Protein AF-A0A529X6X9-F1 (afdb_monomer_lite)

Structure (mmCIF, N/CA/C/O backbone):
data_AF-A0A529X6X9-F1
#
_entry.id   AF-A0A529X6X9-F1
#
loop_
_atom_site.group_PDB
_atom_site.id
_atom_site.type_symbol
_atom_site.label_atom_id
_atom_site.label_alt_id
_atom_site.label_comp_id
_atom_site.label_asym_id
_atom_site.label_entity_id
_atom_site.label_seq_id
_atom_site.pdbx_PDB_ins_code
_atom_site.Cartn_x
_atom_site.Cartn_y
_atom_site.Cartn_z
_atom_site.occupancy
_atom_site.B_iso_or_equiv
_atom_site.auth_seq_id
_atom_site.auth_comp_id
_atom_site.auth_asym_id
_atom_site.auth_atom_id
_atom_site.pdbx_PDB_model_num
ATOM 1 N N . SER A 1 1 ? 11.827 18.904 -12.688 1.00 49.88 1 SER A N 1
ATOM 2 C CA . SER A 1 1 ? 10.560 19.414 -12.132 1.00 49.88 1 SER A CA 1
ATOM 3 C C . SER A 1 1 ? 9.660 18.218 -11.901 1.00 49.88 1 SER A C 1
ATOM 5 O O . SER A 1 1 ? 9.437 17.491 -12.855 1.00 49.88 1 SER A O 1
ATOM 7 N N . GLY A 1 2 ? 9.277 17.937 -10.655 1.00 53.62 2 GLY A N 1
ATOM 8 C CA . GLY A 1 2 ? 8.588 16.688 -10.281 1.00 53.62 2 GLY A CA 1
ATOM 9 C C . GLY A 1 2 ? 8.638 16.343 -8.788 1.00 53.62 2 GLY A C 1
ATOM 10 O O . GLY A 1 2 ? 8.147 15.299 -8.397 1.00 53.62 2 GLY A O 1
ATOM 11 N N . VAL A 1 3 ? 9.227 17.201 -7.953 1.00 58.59 3 VAL A N 1
ATOM 12 C CA . VAL A 1 3 ? 9.259 17.022 -6.498 1.00 58.59 3 VAL A CA 1
ATOM 13 C C . VAL A 1 3 ? 8.129 17.869 -5.901 1.00 58.59 3 VAL A C 1
ATOM 15 O O . VAL A 1 3 ? 8.026 19.039 -6.267 1.00 58.59 3 VAL A O 1
ATOM 18 N N . ASP A 1 4 ? 7.335 17.292 -4.997 1.00 64.56 4 ASP A N 1
ATOM 19 C CA . ASP A 1 4 ? 6.322 17.931 -4.136 1.00 64.56 4 ASP A CA 1
ATOM 20 C C . ASP A 1 4 ? 4.946 18.258 -4.764 1.00 64.56 4 ASP A C 1
ATOM 22 O O . ASP A 1 4 ? 4.295 19.245 -4.433 1.00 64.56 4 ASP A O 1
ATOM 26 N N . THR A 1 5 ? 4.463 17.414 -5.676 1.00 78.00 5 THR A N 1
ATOM 27 C CA . THR A 1 5 ? 3.129 17.529 -6.305 1.00 78.00 5 THR A CA 1
ATOM 28 C C . THR A 1 5 ? 2.028 16.752 -5.578 1.00 78.00 5 THR A C 1
ATOM 30 O O . THR A 1 5 ? 0.876 17.188 -5.561 1.00 78.00 5 THR A O 1
ATOM 33 N N . ILE A 1 6 ? 2.355 15.622 -4.947 1.00 81.50 6 ILE A N 1
ATOM 34 C CA . ILE A 1 6 ? 1.386 14.773 -4.246 1.00 81.50 6 ILE A CA 1
ATOM 35 C C . ILE A 1 6 ? 0.891 15.469 -2.984 1.00 81.50 6 ILE A C 1
ATOM 37 O O . ILE A 1 6 ? -0.305 15.448 -2.708 1.00 81.50 6 ILE A O 1
ATOM 41 N N . ARG A 1 7 ? 1.781 16.125 -2.235 1.00 86.31 7 ARG A N 1
ATOM 42 C CA . ARG A 1 7 ? 1.439 16.752 -0.955 1.00 86.31 7 ARG A CA 1
ATOM 43 C C . ARG A 1 7 ? 0.352 17.835 -1.085 1.00 86.31 7 ARG A C 1
ATOM 45 O O . ARG A 1 7 ? -0.649 17.712 -0.377 1.00 86.31 7 ARG A O 1
ATOM 52 N N . PRO A 1 8 ? 0.454 18.837 -1.984 1.00 88.81 8 PRO A N 1
ATOM 53 C CA . PRO A 1 8 ? -0.606 19.833 -2.157 1.00 88.81 8 PRO A CA 1
ATOM 54 C C . PRO A 1 8 ? -1.943 19.215 -2.579 1.00 88.81 8 PRO A C 1
ATOM 56 O O . PRO A 1 8 ? -2.994 19.585 -2.056 1.00 88.81 8 PRO A O 1
ATOM 59 N N . MET A 1 9 ? -1.914 18.240 -3.494 1.00 89.50 9 MET A N 1
ATOM 60 C CA . MET A 1 9 ? -3.131 17.574 -3.964 1.00 89.50 9 MET A CA 1
ATOM 61 C C . MET A 1 9 ? -3.779 16.728 -2.868 1.00 89.50 9 MET A C 1
ATOM 63 O O . MET A 1 9 ? -4.989 16.792 -2.680 1.00 89.50 9 MET A O 1
ATOM 67 N N . ALA A 1 10 ? -2.991 15.967 -2.111 1.00 89.06 10 ALA A N 1
ATOM 68 C CA . ALA A 1 10 ? -3.493 15.127 -1.033 1.00 89.06 10 ALA A CA 1
ATOM 69 C C . ALA A 1 10 ? -4.095 15.968 0.105 1.00 89.06 10 ALA A C 1
ATOM 71 O O . ALA A 1 10 ? -5.149 15.618 0.631 1.00 89.06 10 ALA A O 1
ATOM 72 N N . GLN A 1 11 ? -3.494 17.120 0.426 1.00 88.38 11 GLN A N 1
ATOM 73 C CA . GLN A 1 11 ? -4.052 18.073 1.393 1.00 88.38 11 GLN A CA 1
ATOM 74 C C . GLN A 1 11 ? -5.379 18.687 0.930 1.00 88.38 11 GLN A C 1
ATOM 76 O O . GLN A 1 11 ? -6.267 18.919 1.754 1.00 88.38 11 GLN A O 1
ATOM 81 N N . LEU A 1 12 ? -5.524 18.942 -0.374 1.00 90.50 12 LEU A N 1
ATOM 82 C CA . LEU A 1 12 ? -6.770 19.438 -0.954 1.00 90.50 12 LEU A CA 1
ATOM 83 C C . LEU A 1 12 ? -7.863 18.360 -0.952 1.00 90.50 12 LEU A C 1
ATOM 85 O O . LEU A 1 12 ? -8.997 18.636 -0.566 1.00 90.50 12 LEU A O 1
ATOM 89 N N . LEU A 1 13 ? -7.520 17.143 -1.377 1.00 90.81 13 LEU A N 1
ATOM 90 C CA . LEU A 1 13 ? -8.468 16.042 -1.560 1.00 90.81 13 LEU A CA 1
ATOM 91 C C . LEU A 1 13 ? -8.880 15.369 -0.248 1.00 90.81 13 LEU A C 1
ATOM 93 O O . LEU A 1 13 ? -9.975 14.819 -0.192 1.00 90.81 13 LEU A O 1
ATOM 97 N N . LYS A 1 14 ? -8.025 15.409 0.785 1.00 89.50 14 LYS A N 1
ATOM 98 C CA . LYS A 1 14 ? -8.251 14.793 2.107 1.00 89.50 14 LYS A CA 1
ATOM 99 C C . LYS A 1 14 ? -8.761 13.349 1.987 1.00 89.50 14 LYS A C 1
ATOM 101 O O . LYS A 1 14 ? -9.914 13.067 2.322 1.00 89.50 14 LYS A O 1
ATOM 106 N N . PRO A 1 15 ? -7.937 12.433 1.453 1.00 93.38 15 PRO A N 1
ATOM 107 C CA . PRO A 1 15 ? -8.377 11.076 1.183 1.00 93.38 15 PRO A CA 1
ATOM 108 C C . PRO A 1 15 ? -8.766 10.343 2.472 1.00 93.38 15 PRO A C 1
ATOM 110 O O . PRO A 1 15 ? -8.124 10.484 3.511 1.00 93.38 15 PRO A O 1
ATOM 113 N N . HIS A 1 16 ? -9.786 9.493 2.374 1.00 96.56 16 HIS A N 1
ATOM 114 C CA . HIS A 1 16 ? -10.118 8.521 3.421 1.00 96.56 16 HIS A CA 1
ATOM 115 C C . HIS A 1 16 ? -9.316 7.222 3.268 1.00 96.56 16 HIS A C 1
ATOM 117 O O . HIS A 1 16 ? -9.150 6.481 4.231 1.00 96.56 16 HIS A O 1
ATOM 123 N N . VAL A 1 17 ? -8.822 6.939 2.057 1.00 97.31 17 VAL A N 1
ATOM 124 C CA . VAL A 1 17 ? -8.031 5.748 1.740 1.00 97.31 17 VAL A CA 1
ATOM 125 C C . VAL A 1 17 ? -6.847 6.146 0.865 1.00 97.31 17 VAL A C 1
ATOM 127 O O . VAL A 1 17 ? -7.029 6.831 -0.140 1.00 97.31 17 VAL A O 1
ATOM 130 N N . ALA A 1 18 ? -5.649 5.697 1.232 1.00 96.50 18 ALA A N 1
ATOM 131 C CA . ALA A 1 18 ? -4.428 5.845 0.450 1.00 96.50 18 ALA A CA 1
ATOM 132 C C . ALA A 1 18 ? -3.898 4.460 0.085 1.00 96.50 18 ALA A C 1
ATOM 134 O O . ALA A 1 18 ? -3.700 3.627 0.965 1.00 96.50 18 ALA A O 1
ATOM 135 N N . VAL A 1 19 ? -3.644 4.222 -1.201 1.00 97.69 19 VAL A N 1
ATOM 136 C CA . VAL A 1 19 ? -3.087 2.956 -1.691 1.00 97.69 19 VAL A CA 1
ATOM 137 C C . VAL A 1 19 ? -1.721 3.229 -2.302 1.00 97.69 19 VAL A C 1
ATOM 139 O O . VAL A 1 19 ? -1.605 4.070 -3.195 1.00 97.69 19 VAL A O 1
ATOM 142 N N . VAL A 1 20 ? -0.689 2.524 -1.840 1.00 96.81 20 VAL A N 1
ATOM 143 C CA . VAL A 1 20 ? 0.668 2.638 -2.388 1.00 96.81 20 VAL A CA 1
ATOM 144 C C . VAL A 1 20 ? 1.148 1.259 -2.823 1.00 96.81 20 VAL A C 1
ATOM 146 O O . VAL A 1 20 ? 1.211 0.329 -2.024 1.00 96.81 20 VAL A O 1
ATOM 149 N N . THR A 1 21 ? 1.469 1.134 -4.111 1.00 96.19 21 THR A N 1
ATOM 150 C CA . THR A 1 21 ? 1.758 -0.152 -4.761 1.00 96.19 21 THR A CA 1
ATOM 151 C C . THR A 1 21 ? 3.243 -0.453 -4.894 1.00 96.19 21 THR A C 1
ATOM 153 O O . THR A 1 21 ? 3.639 -1.600 -4.731 1.00 96.19 21 THR A O 1
ATOM 156 N N . MET A 1 22 ? 4.061 0.551 -5.205 1.00 94.50 22 MET A N 1
ATOM 157 C CA . MET A 1 22 ? 5.507 0.403 -5.376 1.00 94.50 22 MET A CA 1
ATOM 158 C C . MET A 1 22 ? 6.224 1.756 -5.323 1.00 94.50 22 MET A C 1
ATOM 160 O O . MET A 1 22 ? 5.639 2.811 -5.616 1.00 94.50 22 MET A O 1
ATOM 164 N N . VAL A 1 23 ? 7.514 1.709 -5.011 1.00 91.94 23 VAL A N 1
ATOM 165 C CA . VAL A 1 23 ? 8.482 2.797 -5.124 1.00 91.94 23 VAL A CA 1
ATOM 166 C C . VAL A 1 23 ? 9.571 2.344 -6.092 1.00 91.94 23 VAL A C 1
ATOM 168 O O . VAL A 1 23 ? 10.451 1.558 -5.756 1.00 91.94 23 VAL A O 1
ATOM 171 N N . GLN A 1 24 ? 9.527 2.873 -7.310 1.00 86.69 24 GLN A N 1
ATOM 172 C CA . GLN A 1 24 ? 10.542 2.637 -8.331 1.00 86.69 24 GLN A CA 1
ATOM 173 C C . GLN A 1 24 ? 10.949 3.957 -8.985 1.00 86.69 24 GLN A C 1
ATOM 175 O O . GLN A 1 24 ? 10.209 4.944 -8.952 1.00 86.69 24 GLN A O 1
ATOM 180 N N . LEU A 1 25 ? 12.154 3.984 -9.555 1.00 79.56 25 LEU A N 1
ATOM 181 C CA . LEU A 1 25 ? 12.619 5.118 -10.345 1.00 79.56 25 LEU A CA 1
ATOM 182 C C . LEU A 1 25 ? 11.914 5.113 -11.700 1.00 79.56 25 LEU A C 1
ATOM 184 O O . LEU A 1 25 ? 12.311 4.403 -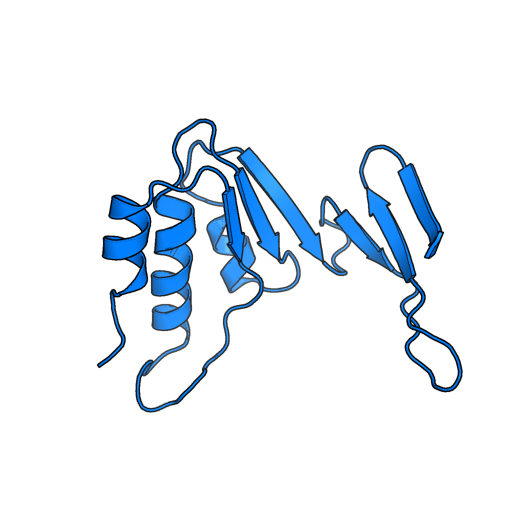12.619 1.00 79.56 25 LEU A O 1
ATOM 188 N N . GLU A 1 26 ? 10.896 5.951 -11.830 1.00 66.94 26 GLU A N 1
ATOM 189 C CA . GLU A 1 26 ? 10.271 6.262 -13.110 1.00 66.94 26 GLU A CA 1
ATOM 190 C C . GLU A 1 26 ? 10.775 7.623 -13.600 1.00 66.94 26 GLU A C 1
ATOM 192 O O . GLU A 1 26 ? 10.867 8.579 -12.829 1.00 66.94 26 GLU A O 1
ATOM 197 N N . HIS A 1 27 ? 11.121 7.710 -14.888 1.00 61.62 27 HIS A N 1
ATOM 198 C CA . HIS A 1 27 ? 11.599 8.930 -15.550 1.00 61.62 27 HIS A CA 1
ATOM 199 C C . HIS A 1 27 ? 12.757 9.636 -14.809 1.00 61.62 27 HIS A C 1
ATOM 201 O O . HIS A 1 27 ? 12.571 10.623 -14.094 1.00 61.62 27 HIS A O 1
ATOM 207 N N . PHE A 1 28 ? 13.987 9.171 -15.066 1.00 54.25 28 PHE A N 1
ATOM 208 C CA . PHE A 1 28 ? 15.260 9.656 -14.495 1.00 54.25 28 PHE A CA 1
ATOM 209 C C . PHE A 1 28 ? 15.433 11.194 -14.481 1.00 54.25 28 PHE A C 1
ATOM 211 O O . PHE A 1 28 ? 16.179 11.741 -13.671 1.00 54.25 28 PHE A O 1
ATOM 218 N N . SER A 1 29 ? 14.728 11.922 -15.353 1.00 56.62 29 SER A N 1
ATOM 219 C CA . SER A 1 29 ? 14.743 13.387 -15.422 1.00 56.62 29 SER A CA 1
ATOM 220 C C . SER A 1 29 ? 14.029 14.098 -14.260 1.00 56.62 29 SER A C 1
ATOM 222 O O . SER A 1 29 ? 14.311 15.274 -14.013 1.00 56.62 29 SER A O 1
ATOM 224 N N . SER A 1 30 ? 13.109 13.432 -13.551 1.00 56.12 30 SER A N 1
ATOM 225 C CA . SER A 1 30 ? 12.237 14.063 -12.543 1.00 56.12 30 SER A CA 1
ATOM 226 C C . SER A 1 30 ? 12.625 13.729 -11.103 1.00 56.12 30 SER A C 1
ATOM 228 O O . SER A 1 30 ? 12.629 14.628 -10.258 1.00 56.12 30 SER A O 1
ATOM 230 N N . PHE A 1 31 ? 13.026 12.485 -10.829 1.00 58.78 31 PHE A N 1
ATOM 231 C CA . PHE A 1 31 ? 13.431 12.033 -9.499 1.00 58.78 31 PHE A CA 1
ATOM 232 C C . PHE A 1 31 ? 14.881 11.559 -9.524 1.00 58.78 31 PHE A C 1
ATOM 234 O O . PHE A 1 31 ? 15.200 10.477 -9.999 1.00 58.78 31 PHE A O 1
ATOM 241 N N . LYS A 1 32 ? 15.777 12.396 -8.994 1.00 67.25 32 LYS A N 1
ATOM 242 C CA . LYS A 1 32 ? 17.225 12.135 -8.982 1.00 67.25 32 LYS A CA 1
ATOM 243 C C . LYS A 1 32 ? 17.647 10.999 -8.029 1.00 67.25 32 LYS A C 1
ATOM 245 O O . LYS A 1 32 ? 18.814 10.633 -8.035 1.00 67.25 32 LYS A O 1
ATOM 250 N N . ALA A 1 33 ? 16.732 10.505 -7.185 1.00 81.69 33 ALA A N 1
ATOM 251 C CA . ALA A 1 33 ? 16.987 9.475 -6.173 1.00 81.69 33 ALA A CA 1
ATOM 252 C C . ALA A 1 33 ? 15.684 8.756 -5.771 1.00 81.69 33 ALA A C 1
ATOM 254 O O . ALA A 1 33 ? 14.617 9.382 -5.768 1.00 81.69 33 ALA A O 1
ATOM 255 N N . LEU A 1 34 ? 15.774 7.474 -5.410 1.00 85.62 34 LEU A N 1
ATOM 256 C CA . LEU A 1 34 ? 14.633 6.623 -5.039 1.00 85.62 34 LEU A CA 1
ATOM 257 C C . LEU A 1 34 ? 13.933 7.148 -3.776 1.00 85.62 34 LEU A C 1
ATOM 259 O O . LEU A 1 34 ? 12.708 7.158 -3.681 1.00 85.62 34 LEU A O 1
ATOM 263 N N . GLU A 1 35 ? 14.712 7.700 -2.851 1.00 86.56 35 GLU A N 1
ATOM 264 C CA . GLU A 1 35 ? 14.258 8.316 -1.606 1.00 86.56 35 GLU A CA 1
ATOM 265 C C . GLU A 1 35 ? 13.335 9.509 -1.869 1.00 86.56 35 GLU A C 1
ATOM 267 O O . GLU A 1 35 ? 12.413 9.775 -1.097 1.00 86.56 35 GLU A O 1
ATOM 272 N N . ASN A 1 36 ? 13.546 10.229 -2.977 1.00 86.25 36 ASN A N 1
ATOM 273 C CA . ASN A 1 36 ? 12.662 11.326 -3.359 1.00 86.25 36 ASN A CA 1
ATOM 274 C C . ASN A 1 36 ? 11.295 10.802 -3.810 1.00 86.25 36 ASN A C 1
ATOM 276 O O . ASN A 1 36 ? 10.286 11.399 -3.448 1.00 86.25 36 ASN A O 1
ATOM 280 N N . VAL A 1 37 ? 11.255 9.680 -4.537 1.00 88.62 37 VAL A N 1
ATOM 281 C CA . VAL A 1 37 ? 9.999 9.015 -4.926 1.00 88.62 37 VAL A CA 1
ATOM 282 C C . VAL A 1 37 ? 9.276 8.482 -3.689 1.00 88.62 37 VAL A C 1
ATOM 284 O O . VAL A 1 37 ? 8.069 8.677 -3.547 1.00 88.62 37 VAL A O 1
ATOM 287 N N . ALA A 1 38 ? 10.011 7.853 -2.767 1.00 91.44 38 ALA A N 1
ATOM 288 C CA . ALA A 1 38 ? 9.458 7.349 -1.513 1.00 91.44 38 ALA A CA 1
ATOM 289 C C . ALA A 1 38 ? 8.839 8.479 -0.676 1.00 91.44 38 ALA A C 1
ATOM 291 O O . ALA A 1 38 ? 7.702 8.361 -0.222 1.00 91.44 38 ALA A O 1
ATOM 292 N N . ARG A 1 39 ? 9.556 9.601 -0.514 1.00 90.31 39 ARG A N 1
ATOM 293 C CA . ARG A 1 39 ? 9.064 10.781 0.213 1.00 90.31 39 ARG A CA 1
ATOM 294 C C . ARG A 1 39 ? 7.810 11.365 -0.433 1.00 90.31 39 ARG A C 1
ATOM 296 O O . ARG A 1 39 ? 6.862 11.694 0.271 1.00 90.31 39 ARG A O 1
ATOM 303 N N . GLU A 1 40 ? 7.801 11.466 -1.757 1.00 88.81 40 GLU A N 1
ATOM 304 C CA . GLU A 1 40 ? 6.662 11.982 -2.515 1.00 88.81 40 GLU A CA 1
ATOM 305 C C . GLU A 1 40 ? 5.410 11.119 -2.296 1.00 88.81 40 GLU A C 1
ATOM 307 O O . GLU A 1 40 ? 4.356 11.627 -1.921 1.00 88.81 40 GLU A O 1
ATOM 312 N N . LYS A 1 41 ? 5.533 9.795 -2.456 1.00 92.50 41 LYS A N 1
ATOM 313 C CA . LYS A 1 41 ? 4.423 8.852 -2.245 1.00 92.50 41 LYS A CA 1
ATOM 314 C C . LYS A 1 41 ? 3.978 8.801 -0.781 1.00 92.50 41 LYS A C 1
ATOM 316 O O . LYS A 1 41 ? 2.779 8.719 -0.520 1.00 92.50 41 LYS A O 1
ATOM 321 N N . ARG A 1 42 ? 4.907 8.932 0.175 1.00 93.75 42 ARG A N 1
ATOM 322 C CA . ARG A 1 42 ? 4.595 9.009 1.613 1.00 93.75 42 ARG A CA 1
ATOM 323 C C . ARG A 1 42 ? 3.653 10.172 1.932 1.00 93.75 42 ARG A C 1
ATOM 325 O O . ARG A 1 42 ? 2.790 10.008 2.790 1.00 93.75 42 ARG A O 1
ATOM 332 N N . ALA A 1 43 ? 3.747 11.299 1.224 1.00 92.62 43 ALA A N 1
ATOM 333 C CA . ALA A 1 43 ? 2.862 12.439 1.460 1.00 92.62 43 ALA A CA 1
ATOM 334 C C . ALA A 1 43 ? 1.368 12.108 1.271 1.00 92.62 43 ALA A C 1
ATOM 336 O O . ALA A 1 43 ? 0.521 12.743 1.896 1.00 92.62 43 ALA A O 1
ATOM 337 N N . LEU A 1 44 ? 1.033 11.103 0.449 1.00 93.31 44 LEU A N 1
ATOM 338 C CA . LEU A 1 44 ? -0.341 10.616 0.305 1.00 93.31 44 LEU A CA 1
ATOM 339 C C . LEU A 1 44 ? -0.838 9.928 1.586 1.00 93.31 44 LEU A C 1
ATOM 341 O O . LEU A 1 44 ? -1.968 10.152 2.009 1.00 93.31 44 LEU A O 1
ATOM 345 N N . VAL A 1 45 ? 0.016 9.108 2.201 1.00 95.25 45 VAL A N 1
ATOM 346 C CA . VAL A 1 45 ? -0.279 8.385 3.448 1.00 95.25 45 VAL A CA 1
ATOM 347 C C . VAL A 1 45 ? -0.344 9.356 4.632 1.00 95.25 45 VAL A C 1
ATOM 349 O O . VAL A 1 45 ? -1.228 9.247 5.477 1.00 95.25 45 VAL A O 1
ATOM 352 N N . GLU A 1 46 ? 0.542 10.355 4.665 1.00 93.50 46 GLU A N 1
ATOM 353 C CA . GLU A 1 46 ? 0.559 11.415 5.687 1.00 93.50 46 GLU A CA 1
ATOM 354 C C . GLU A 1 46 ? -0.686 12.313 5.656 1.00 93.50 46 GLU A C 1
ATOM 356 O O . GLU A 1 46 ? -1.029 12.919 6.668 1.00 93.50 46 GLU A O 1
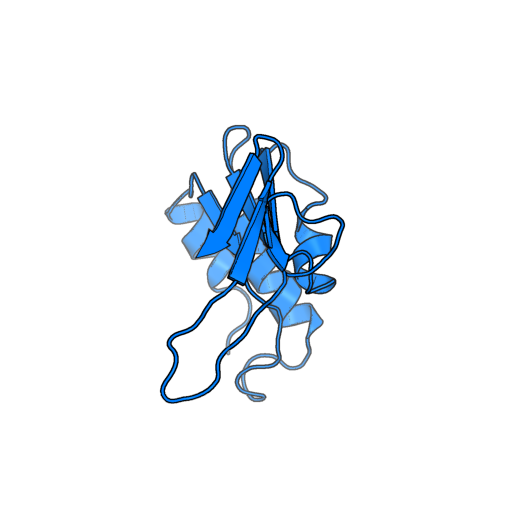ATOM 361 N N . ALA A 1 47 ? -1.368 12.410 4.513 1.00 93.19 47 ALA A N 1
ATOM 362 C CA . ALA A 1 47 ? -2.584 13.208 4.376 1.00 93.19 47 ALA A CA 1
ATOM 363 C C . ALA A 1 47 ? -3.839 12.525 4.953 1.00 93.19 47 ALA A C 1
ATOM 365 O O . ALA A 1 47 ? -4.895 13.159 5.019 1.00 93.19 47 ALA A O 1
ATOM 366 N N . LEU A 1 48 ? -3.748 11.251 5.353 1.00 94.75 48 LEU A N 1
ATOM 367 C CA . LEU A 1 48 ? -4.856 10.534 5.976 1.00 94.75 48 LEU A CA 1
ATOM 368 C C . LEU A 1 48 ? -5.182 11.112 7.359 1.00 94.75 48 LEU A C 1
ATOM 370 O O . LEU A 1 48 ? -4.300 11.333 8.189 1.00 94.75 48 LEU A O 1
ATOM 374 N N . GLY A 1 49 ? -6.476 11.286 7.630 1.00 91.81 49 GLY A N 1
ATOM 375 C CA . GLY A 1 49 ? -6.967 11.555 8.982 1.00 91.81 49 GLY A CA 1
ATOM 376 C C . GLY A 1 49 ? -6.881 10.323 9.903 1.00 91.81 49 GLY A C 1
ATOM 377 O O . GLY A 1 49 ? -6.577 9.225 9.433 1.00 91.81 49 GLY A O 1
ATOM 378 N N . PRO A 1 50 ? -7.199 10.471 11.205 1.00 90.00 50 PRO A N 1
ATOM 379 C CA . PRO A 1 50 ? -7.167 9.374 12.183 1.00 90.00 50 PRO A CA 1
ATOM 380 C C . PRO A 1 50 ? -8.021 8.156 11.796 1.00 90.00 50 PRO A C 1
ATOM 382 O O . PRO A 1 50 ? -7.616 7.021 12.013 1.00 90.00 50 PRO A O 1
ATOM 385 N N . ASP A 1 51 ? -9.167 8.382 11.150 1.00 93.25 51 ASP A N 1
ATOM 386 C CA . ASP A 1 51 ? -10.056 7.307 10.684 1.00 93.25 51 ASP A CA 1
ATOM 387 C C . ASP A 1 51 ? -9.707 6.792 9.276 1.00 93.25 51 ASP A C 1
ATOM 389 O O . ASP A 1 51 ? -10.402 5.931 8.728 1.00 93.25 51 ASP A O 1
ATOM 393 N N . GLY A 1 52 ? -8.645 7.329 8.667 1.00 96.00 52 GLY A N 1
ATOM 394 C CA . GLY A 1 52 ? -8.195 6.954 7.332 1.00 96.00 52 GLY A CA 1
ATOM 395 C C . GLY A 1 52 ? -7.620 5.538 7.272 1.00 96.00 52 GLY A C 1
ATOM 396 O O . GLY A 1 52 ? -7.289 4.934 8.293 1.00 96.00 52 GLY A O 1
ATOM 397 N N . LEU A 1 53 ? -7.482 5.008 6.056 1.00 97.69 53 LEU A N 1
ATOM 398 C CA . LEU A 1 53 ? -6.915 3.686 5.792 1.00 97.69 53 LEU A CA 1
ATOM 399 C C . LEU A 1 53 ? -5.740 3.771 4.814 1.00 97.69 53 LEU A C 1
ATOM 401 O O . LEU A 1 53 ? -5.908 4.161 3.660 1.00 97.69 53 LEU A O 1
ATOM 405 N N . ALA A 1 54 ? -4.567 3.335 5.258 1.00 97.94 54 ALA A N 1
ATOM 406 C CA . ALA A 1 54 ? -3.429 3.060 4.395 1.00 97.94 54 ALA A CA 1
ATOM 407 C C . ALA A 1 54 ? -3.473 1.600 3.922 1.00 97.94 54 ALA A C 1
ATOM 409 O O . ALA A 1 54 ? -3.584 0.681 4.735 1.00 97.94 54 ALA A O 1
ATOM 410 N N . VAL A 1 55 ? -3.370 1.395 2.610 1.00 98.25 55 VAL A N 1
ATOM 411 C CA . VAL A 1 55 ? -3.251 0.086 1.960 1.00 98.25 55 VAL A CA 1
ATOM 412 C C . VAL A 1 55 ? -1.881 0.012 1.296 1.00 98.25 55 VAL A C 1
ATOM 414 O O . VAL A 1 55 ? -1.633 0.681 0.290 1.00 98.25 55 VAL A O 1
ATOM 417 N N . LEU A 1 56 ? -0.971 -0.755 1.890 1.00 98.25 56 LEU A N 1
ATOM 418 C CA . LEU A 1 56 ? 0.452 -0.727 1.550 1.00 98.25 56 LEU A CA 1
ATOM 419 C C . LEU A 1 56 ? 0.933 -2.083 1.033 1.00 98.25 56 LEU A C 1
ATOM 421 O O . LEU A 1 56 ? 0.598 -3.123 1.597 1.00 98.25 56 LEU A O 1
ATOM 425 N N . ASN A 1 57 ? 1.751 -2.064 -0.017 1.00 98.25 57 ASN A N 1
ATOM 426 C CA . ASN A 1 57 ? 2.449 -3.257 -0.481 1.00 98.25 57 ASN A CA 1
ATOM 427 C C . ASN A 1 57 ? 3.518 -3.687 0.544 1.00 98.25 57 ASN A C 1
ATOM 429 O O . ASN A 1 57 ? 4.443 -2.925 0.828 1.00 98.25 57 ASN A O 1
ATOM 433 N N . ALA A 1 58 ? 3.390 -4.897 1.087 1.00 98.19 58 ALA A N 1
ATOM 434 C CA . ALA A 1 58 ? 4.330 -5.500 2.029 1.00 98.19 58 ALA A CA 1
ATOM 435 C C . ALA A 1 58 ? 5.626 -5.992 1.366 1.00 98.19 58 ALA A C 1
ATOM 437 O O . ALA A 1 58 ? 6.621 -6.181 2.063 1.00 98.19 58 ALA A O 1
ATOM 438 N N . ASP A 1 59 ? 5.624 -6.181 0.046 1.00 97.50 59 ASP A N 1
ATOM 439 C CA . ASP A 1 59 ? 6.767 -6.710 -0.705 1.00 97.50 59 ASP A CA 1
ATOM 440 C C . ASP A 1 59 ? 7.789 -5.623 -1.067 1.00 97.50 59 ASP A C 1
ATOM 442 O O . ASP A 1 59 ? 8.928 -5.929 -1.418 1.00 97.50 59 ASP A O 1
ATOM 446 N N . ASP A 1 60 ? 7.406 -4.344 -0.973 1.00 96.88 60 ASP A N 1
ATOM 447 C CA . ASP A 1 60 ? 8.295 -3.207 -1.211 1.00 96.88 60 ASP A CA 1
ATOM 448 C C . ASP A 1 60 ? 8.679 -2.546 0.126 1.00 96.88 60 ASP A C 1
ATOM 450 O O . ASP A 1 60 ? 7.848 -1.870 0.743 1.00 96.88 60 ASP A O 1
ATOM 454 N N . PRO A 1 61 ? 9.942 -2.670 0.582 1.00 95.12 61 PRO A N 1
ATOM 455 C CA . PRO A 1 61 ? 10.382 -2.103 1.855 1.00 95.12 61 PRO A CA 1
ATOM 456 C C . PRO A 1 61 ? 10.194 -0.586 1.967 1.00 95.12 61 PRO A C 1
ATOM 458 O O . PRO A 1 61 ? 9.949 -0.078 3.062 1.00 95.12 61 PRO A O 1
ATOM 461 N N . ASN A 1 62 ? 10.287 0.156 0.857 1.00 95.38 62 ASN A N 1
ATOM 462 C CA . ASN A 1 62 ? 10.093 1.607 0.868 1.00 95.38 62 ASN A CA 1
ATOM 463 C C . ASN A 1 62 ? 8.624 1.962 1.091 1.00 95.38 62 ASN A C 1
ATOM 465 O O . ASN A 1 62 ? 8.325 2.954 1.757 1.00 95.38 62 ASN A O 1
ATOM 469 N N . VAL A 1 63 ? 7.717 1.156 0.534 1.00 96.88 63 VAL A N 1
ATOM 470 C CA . VAL A 1 63 ? 6.274 1.278 0.753 1.00 96.88 63 VAL A CA 1
ATOM 471 C C . VAL A 1 63 ? 5.923 0.862 2.174 1.00 96.88 63 VAL A C 1
ATOM 473 O O . VAL A 1 63 ? 5.272 1.625 2.882 1.00 96.88 63 VAL A O 1
ATOM 476 N N . LEU A 1 64 ? 6.406 -0.293 2.634 1.00 96.19 64 LEU A N 1
ATOM 477 C CA . LEU A 1 64 ? 6.117 -0.792 3.975 1.00 96.19 64 LEU A CA 1
ATOM 478 C C . LEU A 1 64 ? 6.624 0.162 5.067 1.00 96.19 64 LEU A C 1
ATOM 480 O O . LEU A 1 64 ? 5.944 0.368 6.069 1.00 96.19 64 LEU A O 1
ATOM 484 N N . ALA A 1 65 ? 7.760 0.834 4.852 1.00 95.44 65 ALA A N 1
ATOM 485 C CA . ALA A 1 65 ? 8.254 1.863 5.765 1.00 95.44 65 ALA A CA 1
ATOM 486 C C . ALA A 1 65 ? 7.256 3.022 5.974 1.00 95.44 65 ALA A C 1
ATOM 488 O O . ALA A 1 65 ? 7.320 3.702 7.004 1.00 95.44 65 ALA A O 1
ATOM 489 N N . MET A 1 66 ? 6.331 3.265 5.033 1.00 95.19 66 MET A N 1
ATOM 490 C CA . MET A 1 66 ? 5.285 4.297 5.139 1.00 95.19 66 MET A CA 1
ATOM 491 C C . MET A 1 66 ? 4.222 3.983 6.195 1.00 95.19 66 MET A C 1
ATOM 493 O O . MET A 1 66 ? 3.522 4.902 6.607 1.00 95.19 66 MET A O 1
ATOM 497 N N . ALA A 1 67 ? 4.144 2.738 6.678 1.00 92.88 67 ALA A N 1
ATOM 498 C CA . ALA A 1 67 ? 3.262 2.338 7.776 1.00 92.88 67 ALA A CA 1
ATOM 499 C C . ALA A 1 67 ? 3.533 3.112 9.079 1.00 92.88 67 ALA A C 1
ATOM 501 O O . ALA A 1 67 ? 2.648 3.286 9.913 1.00 92.88 67 ALA A O 1
ATOM 502 N N . SER A 1 68 ? 4.771 3.572 9.266 1.00 87.25 68 SER A N 1
ATOM 503 C CA . SER A 1 68 ? 5.182 4.315 10.452 1.00 87.25 68 SER A CA 1
ATOM 504 C C . SER A 1 68 ? 4.791 5.790 10.357 1.00 87.25 68 SER A C 1
ATOM 506 O O . SER A 1 68 ? 5.093 6.452 9.359 1.00 87.25 68 SER A O 1
ATOM 508 N N . GLY A 1 69 ? 4.249 6.334 11.452 1.00 73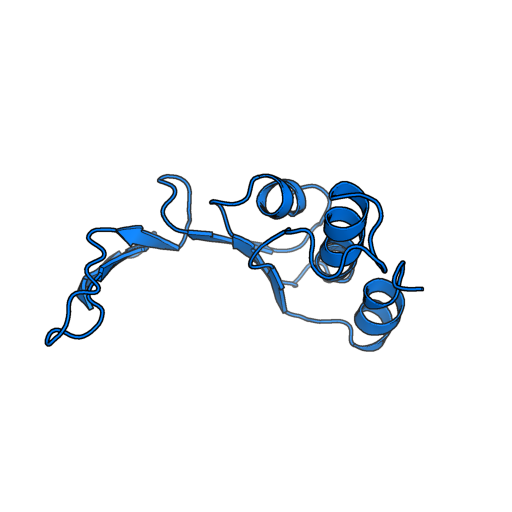.44 69 GLY A N 1
ATOM 509 C CA . GLY A 1 69 ? 4.136 7.782 11.669 1.00 73.44 69 GLY A CA 1
ATOM 510 C C . GLY A 1 69 ? 2.740 8.391 11.512 1.00 73.44 69 GLY A C 1
ATOM 511 O O . GLY A 1 69 ? 2.635 9.614 11.523 1.00 73.44 69 GLY A O 1
ATOM 512 N N . GLY A 1 70 ? 1.679 7.586 11.398 1.00 78.12 70 GLY A N 1
ATOM 513 C CA . GLY A 1 70 ? 0.298 8.076 11.348 1.00 78.12 70 GLY A CA 1
ATOM 514 C C . GLY A 1 70 ? -0.632 7.389 12.348 1.00 78.12 70 GLY A C 1
ATOM 515 O O . GLY A 1 70 ? -0.358 6.288 12.813 1.00 78.12 70 GLY A O 1
ATOM 516 N N . ALA A 1 71 ? -1.744 8.055 12.670 1.00 81.75 71 ALA A N 1
ATOM 517 C CA . ALA A 1 71 ? -2.821 7.504 13.503 1.00 81.75 71 ALA A CA 1
ATOM 518 C C . ALA A 1 71 ? -3.866 6.710 12.692 1.00 81.75 71 ALA A C 1
ATOM 520 O O . ALA A 1 71 ? -4.852 6.247 13.257 1.00 81.75 71 ALA A O 1
ATOM 521 N N . HIS A 1 72 ? -3.667 6.587 11.377 1.00 92.62 72 HIS A N 1
ATOM 522 C CA . HIS A 1 72 ? -4.570 5.896 10.465 1.00 92.62 72 HIS A CA 1
ATOM 523 C C . HIS A 1 72 ? -4.530 4.376 10.657 1.00 92.62 72 HIS A C 1
ATOM 525 O O . HIS A 1 72 ? -3.577 3.797 11.180 1.00 92.62 72 HIS A O 1
ATOM 531 N N . ARG A 1 73 ? -5.567 3.706 10.162 1.00 96.38 73 ARG A N 1
ATOM 532 C CA . ARG A 1 73 ? -5.612 2.248 10.051 1.00 96.38 73 ARG A CA 1
ATOM 533 C C . ARG A 1 73 ? -4.666 1.780 8.951 1.00 96.38 73 ARG A C 1
ATOM 535 O O . ARG A 1 73 ? -4.491 2.465 7.946 1.00 96.38 73 ARG A O 1
ATOM 542 N N . LEU A 1 74 ? -4.125 0.577 9.110 1.00 96.62 74 LEU A N 1
ATOM 543 C CA . LEU A 1 74 ? -3.216 -0.045 8.154 1.00 96.62 74 LEU A CA 1
ATOM 544 C C . LEU A 1 74 ? -3.749 -1.408 7.720 1.00 96.62 74 LEU A C 1
ATOM 546 O O . LEU A 1 74 ? -4.183 -2.204 8.552 1.00 96.62 74 LEU A O 1
ATOM 550 N N . VAL A 1 75 ? -3.686 -1.660 6.418 1.00 97.56 75 VAL A N 1
ATOM 551 C CA . VAL A 1 75 ? -3.841 -2.974 5.801 1.00 97.56 75 VAL A CA 1
ATOM 552 C C . VAL A 1 75 ? -2.693 -3.165 4.822 1.00 97.56 75 VAL A C 1
ATOM 554 O O . VAL A 1 75 ? -2.357 -2.262 4.057 1.00 97.56 75 VAL A O 1
ATOM 557 N N . THR A 1 76 ? -2.103 -4.349 4.827 1.00 98.38 76 THR A N 1
ATOM 558 C CA . THR A 1 76 ? -1.024 -4.707 3.909 1.00 98.38 76 THR A CA 1
ATOM 559 C C . THR A 1 76 ? -1.446 -5.775 2.908 1.00 98.38 76 THR A C 1
ATOM 561 O O . THR A 1 76 ? -2.307 -6.608 3.192 1.00 98.38 76 THR A O 1
ATOM 564 N N . PHE A 1 77 ? -0.848 -5.747 1.721 1.00 98.62 77 PHE A N 1
ATOM 565 C CA . PHE A 1 77 ? -1.042 -6.767 0.691 1.00 98.62 77 PHE A CA 1
ATOM 566 C C . PHE A 1 77 ? 0.294 -7.177 0.072 1.00 98.62 77 PHE A C 1
ATOM 568 O O . PHE A 1 77 ? 1.243 -6.400 0.128 1.00 98.62 77 PHE A O 1
ATOM 575 N N . GLY A 1 78 ? 0.365 -8.364 -0.524 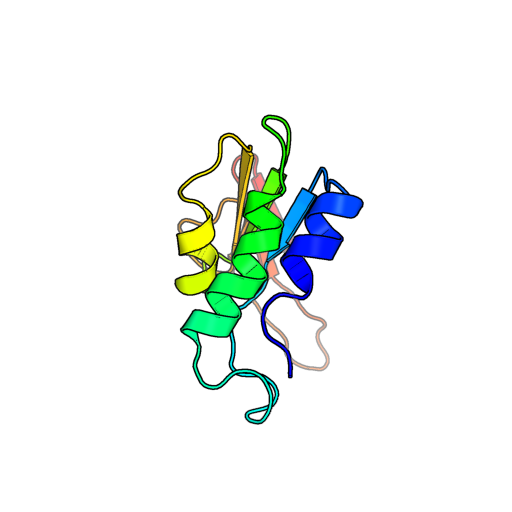1.00 98.00 78 GLY A N 1
ATOM 576 C CA . GLY A 1 78 ? 1.566 -8.822 -1.229 1.00 98.00 78 GLY A CA 1
ATOM 577 C C . GLY A 1 78 ? 1.709 -10.339 -1.252 1.00 98.00 78 GLY A C 1
ATOM 578 O O . GLY A 1 78 ? 0.777 -11.067 -0.918 1.00 98.00 78 GLY A O 1
ATOM 579 N N . GLU A 1 79 ? 2.883 -10.819 -1.631 1.00 97.50 79 GLU A N 1
ATOM 580 C CA . GLU A 1 79 ? 3.302 -12.221 -1.540 1.00 97.50 79 GLU A CA 1
ATOM 581 C C . GLU A 1 79 ? 3.928 -12.552 -0.172 1.00 97.50 79 GLU A C 1
ATOM 583 O O . GLU A 1 79 ? 3.950 -13.718 0.245 1.00 97.50 79 GLU A O 1
ATOM 588 N N . SER A 1 80 ? 4.394 -11.526 0.551 1.00 96.81 80 SER A N 1
ATOM 589 C CA . SER A 1 80 ? 4.984 -11.629 1.884 1.00 96.81 80 SER A CA 1
ATOM 590 C C . SER A 1 80 ? 4.094 -12.390 2.868 1.00 96.81 80 SER A C 1
ATOM 592 O O . SER A 1 80 ? 2.883 -12.179 2.963 1.00 96.81 80 SER A O 1
ATOM 594 N N . GLU A 1 81 ? 4.723 -13.227 3.696 1.00 95.06 81 GLU A N 1
ATOM 595 C CA . GLU A 1 81 ? 4.040 -13.985 4.751 1.00 95.06 81 GLU A CA 1
ATOM 596 C C . GLU A 1 81 ? 3.411 -13.095 5.825 1.00 95.06 81 GLU A C 1
ATOM 598 O O . GLU A 1 81 ? 2.501 -13.527 6.529 1.00 95.06 81 GLU A O 1
ATOM 603 N N . THR A 1 82 ? 3.896 -11.858 5.949 1.00 94.81 82 THR A N 1
ATOM 604 C CA . THR A 1 82 ? 3.412 -10.876 6.922 1.00 94.81 82 THR A CA 1
ATOM 605 C C . THR A 1 82 ? 2.289 -9.988 6.386 1.00 94.81 82 THR A C 1
ATOM 607 O O . THR A 1 82 ? 1.772 -9.172 7.147 1.00 94.81 82 THR A O 1
ATOM 610 N N . ALA A 1 83 ? 1.901 -10.129 5.113 1.00 97.94 83 ALA A N 1
ATOM 611 C CA . ALA A 1 83 ? 0.823 -9.343 4.522 1.00 97.94 83 ALA A CA 1
ATOM 612 C C . ALA A 1 83 ? -0.553 -9.741 5.091 1.00 97.94 83 ALA A C 1
ATOM 614 O O . ALA A 1 83 ? -0.867 -10.926 5.214 1.00 97.94 83 ALA A O 1
ATOM 615 N N . ASP A 1 84 ? -1.413 -8.757 5.380 1.00 98.25 84 ASP A N 1
ATOM 616 C CA . ASP A 1 84 ? -2.793 -9.007 5.830 1.00 98.25 84 ASP A CA 1
ATOM 617 C C . ASP A 1 84 ? -3.638 -9.689 4.742 1.00 98.25 84 ASP A C 1
ATOM 619 O O . ASP A 1 84 ? -4.499 -10.513 5.058 1.00 98.25 84 ASP A O 1
ATOM 623 N N . TYR A 1 85 ? -3.386 -9.334 3.478 1.00 98.31 85 TYR A N 1
ATOM 624 C CA . TYR A 1 85 ? -3.932 -9.963 2.277 1.00 98.31 85 TYR A CA 1
ATOM 625 C C . TYR A 1 85 ? -2.784 -10.528 1.443 1.00 98.31 85 TYR A C 1
ATOM 627 O O . TYR A 1 85 ? -2.158 -9.816 0.655 1.00 98.31 85 TYR A O 1
ATOM 635 N N . ARG A 1 86 ? -2.505 -11.817 1.631 1.00 98.25 86 ARG A N 1
ATOM 636 C CA . ARG A 1 86 ? -1.396 -12.509 0.981 1.00 98.25 86 ARG A CA 1
ATOM 637 C C . ARG A 1 86 ? -1.868 -13.284 -0.239 1.00 98.25 86 ARG A C 1
ATOM 639 O O . ARG A 1 86 ? -2.791 -14.087 -0.132 1.00 98.25 86 ARG A O 1
ATOM 646 N N . VAL A 1 87 ? -1.196 -13.113 -1.368 1.00 97.75 87 VAL A N 1
ATOM 647 C CA . VAL A 1 87 ? -1.357 -13.984 -2.537 1.00 97.75 87 VAL A CA 1
ATOM 648 C C . VAL A 1 87 ? -0.279 -15.073 -2.549 1.00 97.75 87 VAL A C 1
ATOM 650 O O . VAL A 1 87 ? 0.875 -14.829 -2.212 1.00 97.75 87 VAL A O 1
ATOM 653 N N . ALA A 1 88 ? -0.671 -16.295 -2.897 1.00 97.25 88 ALA A N 1
ATOM 654 C CA . ALA A 1 88 ? 0.181 -17.477 -3.005 1.00 97.25 88 ALA A CA 1
ATOM 655 C C . ALA A 1 88 ? -0.263 -18.340 -4.199 1.00 97.25 88 ALA A C 1
ATOM 657 O O . ALA A 1 88 ? -1.283 -18.057 -4.824 1.00 97.25 88 ALA A O 1
ATOM 658 N N . ASP A 1 89 ? 0.493 -19.392 -4.527 1.00 96.31 89 ASP A N 1
ATOM 659 C CA . ASP A 1 89 ? 0.176 -20.338 -5.614 1.00 96.31 89 ASP A CA 1
ATOM 660 C C . ASP A 1 89 ? -0.128 -19.661 -6.967 1.00 96.31 89 ASP A C 1
ATOM 662 O O . ASP A 1 89 ? -1.010 -20.083 -7.719 1.00 96.31 89 ASP A O 1
ATOM 666 N N . ILE A 1 90 ? 0.585 -18.573 -7.268 1.00 96.25 90 ILE A N 1
ATOM 667 C CA . ILE A 1 90 ? 0.321 -17.744 -8.443 1.00 96.25 90 ILE A CA 1
ATOM 668 C C . ILE A 1 90 ? 0.730 -18.503 -9.710 1.00 96.25 90 ILE A C 1
ATOM 670 O O . ILE A 1 90 ? 1.876 -18.927 -9.864 1.00 96.25 90 ILE A O 1
ATOM 674 N N . SER A 1 91 ? -0.195 -18.640 -10.659 1.00 95.56 91 SER A N 1
ATOM 675 C CA . SER A 1 91 ? 0.079 -19.182 -11.989 1.00 95.56 91 SER A CA 1
ATOM 676 C C . SER A 1 91 ? -0.497 -18.269 -13.058 1.00 95.56 91 SER A C 1
ATOM 678 O O . SER A 1 91 ? -1.695 -18.005 -13.087 1.00 95.56 91 SER A O 1
ATOM 680 N N . ALA A 1 92 ? 0.356 -17.812 -13.971 1.00 93.19 92 ALA A N 1
ATOM 681 C CA . ALA A 1 92 ? -0.032 -17.037 -15.143 1.00 93.19 92 ALA A CA 1
ATOM 682 C C . ALA A 1 92 ? 0.574 -17.693 -16.389 1.00 93.19 92 ALA A C 1
ATOM 684 O O . ALA A 1 92 ? 1.611 -17.272 -16.897 1.00 93.19 92 ALA A O 1
ATOM 685 N N . ALA A 1 93 ? -0.039 -18.787 -16.845 1.00 92.06 93 ALA A N 1
ATOM 686 C CA . ALA A 1 93 ? 0.480 -19.602 -17.941 1.00 92.06 93 ALA A CA 1
ATOM 687 C C . ALA A 1 93 ? -0.586 -19.825 -19.017 1.00 92.06 93 ALA A C 1
ATOM 689 O O . ALA A 1 93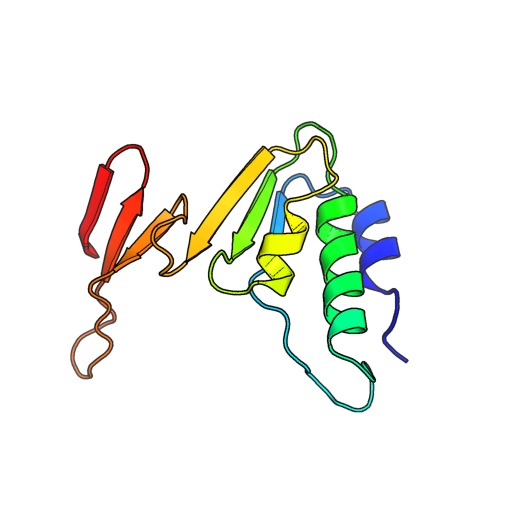 ? -1.491 -20.641 -18.840 1.00 92.06 93 ALA A O 1
ATOM 690 N N . TYR A 1 94 ? -0.441 -19.145 -20.156 1.00 89.12 94 TYR A N 1
ATOM 691 C CA . TYR A 1 94 ? -1.332 -19.305 -21.307 1.00 89.12 94 TYR A CA 1
ATOM 692 C C . TYR A 1 94 ? -1.434 -20.787 -21.741 1.00 89.12 94 TYR A C 1
ATOM 694 O O . TYR A 1 94 ? -0.413 -21.479 -21.766 1.00 89.12 94 TYR A O 1
ATOM 702 N N . PRO A 1 95 ? -2.631 -21.307 -22.089 1.00 93.38 95 PRO A N 1
ATOM 703 C CA . PRO A 1 95 ? -3.912 -20.606 -22.231 1.00 93.38 95 PRO A CA 1
ATOM 704 C C . PRO A 1 95 ? -4.711 -20.440 -20.927 1.00 93.38 95 PRO A C 1
ATOM 706 O O . PRO A 1 95 ? -5.840 -19.959 -20.975 1.00 93.38 95 PRO A O 1
ATOM 709 N N . ARG A 1 96 ? -4.171 -20.839 -19.766 1.00 93.81 96 ARG A N 1
ATOM 710 C CA . ARG A 1 96 ? -4.852 -20.655 -18.477 1.00 93.81 96 ARG A CA 1
ATOM 711 C C . ARG A 1 96 ? -4.831 -19.180 -18.078 1.00 93.81 96 ARG A C 1
ATOM 713 O O . ARG A 1 96 ? -3.833 -18.485 -18.276 1.00 93.81 96 ARG A O 1
ATOM 720 N N . THR A 1 97 ? -5.944 -18.716 -17.518 1.00 94.31 97 THR A N 1
ATOM 721 C CA . THR A 1 97 ? -6.033 -17.402 -16.877 1.00 94.31 97 THR A CA 1
ATOM 722 C C . THR A 1 97 ? -5.189 -17.378 -15.607 1.00 94.31 97 THR A C 1
ATOM 724 O O . THR A 1 97 ? -4.798 -18.428 -15.097 1.00 94.31 97 THR A O 1
ATOM 727 N N . LEU A 1 98 ? -4.908 -16.176 -15.102 1.00 95.81 98 LEU A N 1
ATOM 728 C CA . LEU A 1 98 ? -4.285 -15.998 -13.796 1.00 95.81 98 LEU A CA 1
ATOM 729 C C . LEU A 1 98 ? -5.080 -16.773 -12.734 1.00 95.81 98 LEU A C 1
ATOM 731 O O . LEU A 1 98 ? -6.283 -16.554 -12.609 1.00 95.81 98 LEU A O 1
ATOM 735 N N . SER A 1 99 ? -4.396 -17.637 -11.991 1.00 96.31 99 SER A N 1
ATOM 736 C CA . SER A 1 99 ? -4.923 -18.300 -10.798 1.00 96.31 99 SER A CA 1
ATOM 737 C C . SER A 1 99 ? -4.029 -18.007 -9.603 1.00 96.31 99 SER A C 1
ATOM 739 O O . SER A 1 99 ? -2.812 -17.892 -9.770 1.00 96.31 99 SER A O 1
ATOM 741 N N . PHE A 1 100 ? -4.609 -17.916 -8.411 1.00 97.56 100 PHE A N 1
ATOM 742 C CA . PHE A 1 100 ? -3.864 -17.758 -7.162 1.00 97.56 100 PHE A CA 1
ATOM 743 C C . PHE A 1 100 ? -4.730 -18.088 -5.943 1.00 97.56 100 PHE A C 1
ATOM 745 O O . PHE A 1 100 ? -5.960 -18.071 -5.984 1.00 97.56 100 PHE A O 1
ATOM 752 N N . THR A 1 101 ? -4.071 -18.341 -4.820 1.00 98.31 101 THR A N 1
ATOM 753 C CA . THR A 1 101 ? -4.701 -18.463 -3.509 1.00 98.31 101 THR A CA 1
ATOM 754 C C . THR A 1 101 ? -4.550 -17.141 -2.753 1.00 98.31 101 THR A C 1
ATOM 756 O O . THR A 1 101 ? -3.438 -16.682 -2.512 1.00 98.31 101 THR A O 1
ATOM 759 N N . LEU A 1 102 ? -5.660 -16.520 -2.359 1.00 98.00 102 LEU A N 1
ATOM 760 C CA . LEU A 1 102 ? -5.702 -15.363 -1.468 1.00 98.00 102 LEU A CA 1
ATOM 761 C C . LEU A 1 102 ? -5.905 -15.824 -0.022 1.00 98.00 102 LEU A C 1
ATOM 763 O O . LEU A 1 102 ? -6.912 -16.455 0.297 1.00 98.00 102 LEU A O 1
ATOM 767 N N . HIS A 1 103 ? -4.991 -15.450 0.862 1.00 98.25 103 HIS A N 1
ATOM 768 C CA . HIS A 1 103 ? -5.066 -15.657 2.303 1.00 98.25 103 HIS A CA 1
ATOM 769 C C . HIS A 1 103 ? -5.315 -14.325 3.014 1.00 98.25 103 HIS A C 1
ATOM 771 O O . HIS A 1 103 ? -4.671 -13.324 2.708 1.00 98.25 103 HIS A O 1
ATOM 777 N N . TRP A 1 104 ? -6.215 -14.315 3.994 1.00 97.25 104 TRP A N 1
ATOM 778 C CA . TRP A 1 104 ? -6.378 -13.202 4.930 1.00 97.25 104 TRP A CA 1
ATOM 779 C C . TRP A 1 104 ? -6.878 -13.715 6.284 1.00 97.25 104 TRP A C 1
ATOM 781 O O . TRP A 1 104 ? -7.219 -14.887 6.436 1.00 97.25 104 TRP A O 1
ATOM 791 N N . ARG A 1 105 ? -6.967 -12.840 7.293 1.00 93.75 105 ARG A N 1
ATOM 792 C CA . ARG A 1 105 ? -7.325 -13.239 8.672 1.00 93.75 105 ARG A CA 1
ATOM 793 C C . ARG A 1 105 ? -8.607 -14.068 8.806 1.00 93.75 105 ARG A C 1
ATOM 795 O O . ARG A 1 105 ? -8.692 -14.869 9.729 1.00 93.75 105 ARG A O 1
ATOM 802 N N . ALA A 1 106 ? -9.606 -13.854 7.947 1.00 94.00 106 ALA A N 1
ATOM 803 C CA . ALA A 1 106 ? -10.895 -14.539 8.059 1.00 94.00 106 ALA A CA 1
ATOM 804 C C . ALA A 1 106 ? -11.029 -15.761 7.138 1.00 94.00 106 ALA A C 1
ATOM 806 O O . ALA A 1 106 ? -12.059 -16.431 7.195 1.00 94.00 106 ALA A O 1
ATOM 807 N N . GLY A 1 107 ? -10.035 -16.065 6.295 1.00 95.44 107 GLY A N 1
ATOM 808 C CA . GLY A 1 107 ? -10.135 -17.225 5.420 1.00 95.44 107 GLY A CA 1
ATOM 809 C C . GLY A 1 107 ? -9.129 -17.293 4.281 1.00 95.44 107 GLY A C 1
ATOM 810 O O . GLY A 1 107 ? -8.133 -16.573 4.220 1.00 95.44 107 GLY A O 1
ATOM 811 N N . VAL A 1 108 ? -9.422 -18.228 3.382 1.00 97.50 108 VAL A N 1
ATOM 812 C CA . VAL A 1 108 ? -8.647 -18.515 2.179 1.00 97.50 108 VAL A CA 1
ATOM 813 C C . VAL A 1 108 ? -9.611 -18.613 1.002 1.00 97.50 108 VAL A C 1
ATOM 815 O O . VAL A 1 108 ? -10.657 -19.254 1.110 1.00 97.50 108 VAL A O 1
ATOM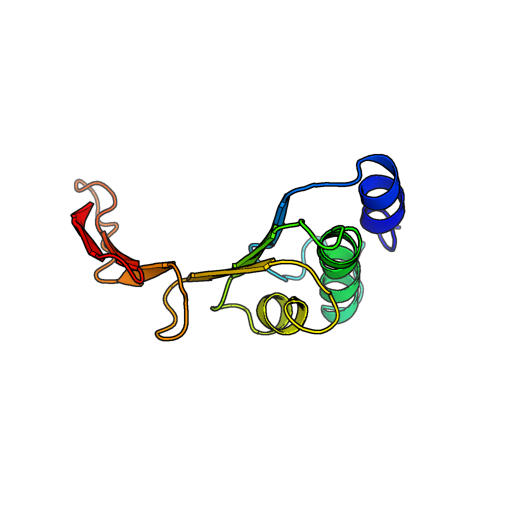 818 N N . LEU A 1 109 ? -9.259 -17.991 -0.119 1.00 97.00 109 LEU A N 1
ATOM 819 C CA . LEU A 1 109 ? -10.019 -18.001 -1.364 1.00 97.00 109 LEU A CA 1
ATOM 820 C C . LEU A 1 109 ? -9.102 -18.447 -2.501 1.00 97.00 109 LEU A C 1
ATOM 822 O O . LEU A 1 109 ? -8.014 -17.907 -2.655 1.00 97.00 109 LEU A O 1
ATOM 826 N N . LYS A 1 110 ? -9.544 -19.411 -3.307 1.00 95.19 110 LYS A N 1
ATOM 827 C CA . LYS A 1 110 ? -8.847 -19.813 -4.534 1.00 95.19 110 LYS A CA 1
ATOM 828 C C . LYS A 1 110 ? -9.537 -19.174 -5.730 1.00 95.19 110 LYS A C 1
ATOM 830 O O . LYS A 1 110 ? -10.757 -19.301 -5.850 1.00 95.19 110 LYS A O 1
ATOM 835 N N . LEU A 1 111 ? -8.756 -18.494 -6.561 1.00 89.00 111 LEU A N 1
ATOM 836 C CA . LEU A 1 111 ? -9.176 -17.807 -7.780 1.00 89.00 111 LEU A CA 1
ATOM 837 C C . LEU A 1 111 ? -8.527 -18.460 -8.998 1.00 89.00 111 LEU A C 1
ATOM 839 O O . LEU A 1 111 ? -7.338 -18.844 -8.896 1.00 89.00 111 LEU A O 1
#

Radius of gyration: 16.12 Å; chains: 1; bounding box: 28×40×36 Å

Sequence (111 aa):
SGVDTIRPMAQLLKPHVAVVTMVQLEHFSSFKALENVAREKRALVEALGPDGLAVLNADDPNVLAMASGGAHRLVTFGESETADYRVADISAAYPRTLSFTLHWRAGVLKL

Secondary structure (DSSP, 8-state):
--SSSHHHHHHHH--SEEEE-------TTT-SSHHHHHHHHHHHHHT--TT-EEEEETT-HHHHGGGTT-SSEEEEEESSTT-SEEEEEEE--TTSPPEEEEEETTEEEE-

pLDDT: mean 89.87, std 11.52, range [49.88, 98.62]

Foldseek 3Di:
DAADPQQVVLLVVLDLEQEDDEQDDDDCVHDVDSVRSLVSSLSNVVSHDLAGEYEFEPVYPSRVVSVPDDNYHYAYEECDPPHQWHWAPWDPDPPDHTWIWIDHPVDIDTD